Protein AF-A0A3L6EHM7-F1 (afdb_monomer_lite)

Radius of gyration: 12.65 Å; chains: 1; bounding box: 32×25×24 Å

InterPro domains:
  IPR041517 Protease Do-like, PDZ domain [PF17815] (4-66)
  IPR046449 Protease Do-like, PDZ domain superfamily [G3DSA:3.20.190.20] (1-70)

Structure (mmCIF, N/CA/C/O backbone):
data_AF-A0A3L6EHM7-F1
#
_entry.id   AF-A0A3L6EHM7-F1
#
loop_
_atom_site.group_PDB
_atom_site.id
_atom_site.type_symbol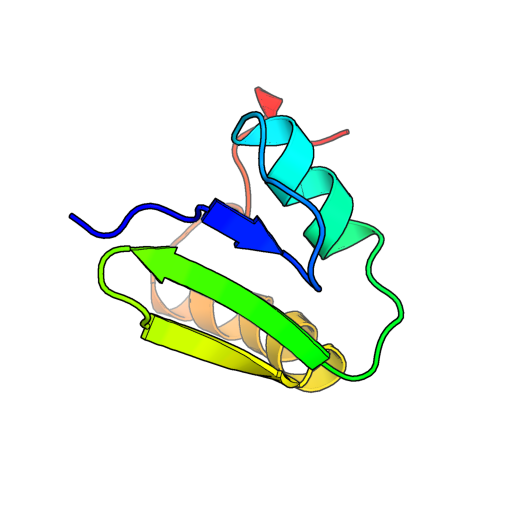
_atom_site.label_atom_id
_atom_site.label_alt_id
_atom_site.label_comp_id
_atom_site.label_asym_id
_atom_site.label_entity_id
_atom_site.label_seq_id
_atom_site.pdbx_PDB_ins_code
_atom_site.Cartn_x
_atom_site.Cartn_y
_atom_site.Cartn_z
_atom_site.occupancy
_atom_site.B_iso_or_equiv
_atom_site.auth_seq_id
_atom_site.auth_comp_id
_atom_site.auth_asym_id
_atom_site.auth_atom_id
_atom_site.pdbx_PDB_model_num
ATOM 1 N N . MET A 1 1 ? -9.171 4.972 -14.979 1.00 57.78 1 MET A N 1
ATOM 2 C CA . MET A 1 1 ? -8.534 5.468 -13.744 1.00 57.78 1 MET A CA 1
ATOM 3 C C . MET A 1 1 ? -9.253 4.774 -12.610 1.00 57.78 1 MET A C 1
ATOM 5 O O . MET A 1 1 ? -10.468 4.857 -12.620 1.00 57.78 1 MET A O 1
ATOM 9 N N . LYS A 1 2 ? -8.552 4.018 -11.759 1.00 78.75 2 LYS A N 1
ATOM 10 C CA . LYS A 1 2 ? -9.176 3.377 -10.595 1.00 78.75 2 LYS A CA 1
ATOM 11 C C . LYS A 1 2 ? -8.885 4.208 -9.357 1.00 78.75 2 LYS A C 1
ATOM 13 O O . LYS A 1 2 ? -7.757 4.682 -9.205 1.00 78.75 2 LYS A O 1
ATOM 18 N N . LEU A 1 3 ? -9.886 4.398 -8.513 1.00 88.31 3 LEU A N 1
ATOM 19 C CA . LEU A 1 3 ? -9.779 5.143 -7.258 1.00 88.31 3 LEU A CA 1
ATOM 20 C C . LEU A 1 3 ? -9.691 4.164 -6.093 1.00 88.31 3 LEU A C 1
ATOM 22 O O . LEU A 1 3 ? -10.483 3.234 -6.025 1.00 88.31 3 LEU A O 1
ATOM 26 N N . VAL A 1 4 ? -8.751 4.381 -5.170 1.00 93.00 4 VAL A N 1
ATOM 27 C CA . VAL A 1 4 ? -8.685 3.614 -3.918 1.00 93.00 4 VAL A CA 1
ATOM 28 C C . VAL A 1 4 ? -9.639 4.254 -2.916 1.00 93.00 4 VAL A C 1
ATOM 30 O O . VAL A 1 4 ? -9.445 5.407 -2.531 1.00 93.00 4 VAL A O 1
ATOM 33 N N . LEU A 1 5 ? -10.667 3.513 -2.510 1.00 94.25 5 LEU A N 1
ATOM 34 C CA . LEU A 1 5 ? -11.706 3.971 -1.588 1.00 94.25 5 LEU A CA 1
ATOM 35 C C . LEU A 1 5 ? -11.356 3.627 -0.138 1.00 94.25 5 LEU A C 1
ATOM 37 O O . LEU A 1 5 ? -11.488 4.471 0.752 1.00 94.25 5 LEU A O 1
ATOM 41 N N . ALA A 1 6 ? -10.877 2.406 0.102 1.00 95.62 6 ALA A N 1
ATOM 42 C CA . ALA A 1 6 ? -10.489 1.942 1.428 1.00 95.62 6 ALA A CA 1
ATOM 43 C C . ALA A 1 6 ? -9.275 1.008 1.374 1.00 95.62 6 ALA A C 1
ATOM 45 O O . ALA A 1 6 ? -9.003 0.348 0.371 1.00 95.62 6 ALA A O 1
ATOM 46 N N . PHE A 1 7 ? -8.544 0.968 2.480 1.00 96.81 7 PHE A N 1
ATOM 47 C CA . PHE A 1 7 ? -7.441 0.053 2.721 1.00 96.81 7 PHE A CA 1
ATOM 48 C C . PHE A 1 7 ? -7.718 -0.717 4.011 1.00 96.81 7 PHE A C 1
ATOM 50 O O . PHE A 1 7 ? -7.976 -0.098 5.041 1.00 96.81 7 PHE A O 1
ATOM 57 N N . ASN A 1 8 ? -7.720 -2.050 3.957 1.00 94.88 8 ASN A N 1
ATOM 58 C CA . ASN A 1 8 ? -8.067 -2.924 5.086 1.00 94.88 8 ASN A CA 1
ATOM 59 C C . ASN A 1 8 ? -9.353 -2.477 5.817 1.00 94.88 8 ASN A C 1
ATOM 61 O O . ASN A 1 8 ? -9.419 -2.425 7.041 1.00 94.88 8 ASN A O 1
ATOM 65 N N . SER A 1 9 ? -10.400 -2.141 5.054 1.00 92.56 9 SER A N 1
ATOM 66 C CA . SER A 1 9 ? -11.688 -1.613 5.555 1.00 92.56 9 SER A CA 1
ATOM 67 C C . SER A 1 9 ? -11.641 -0.199 6.163 1.00 92.56 9 SER A C 1
ATOM 69 O O . SER A 1 9 ? -12.663 0.296 6.635 1.00 92.56 9 SER A O 1
ATOM 71 N N . THR A 1 10 ? -10.493 0.484 6.120 1.00 95.50 10 THR A N 1
ATOM 72 C CA . THR A 1 10 ? -10.326 1.874 6.571 1.00 95.50 10 THR A CA 1
ATOM 73 C C . THR A 1 10 ? -10.405 2.843 5.383 1.00 95.50 10 THR A C 1
ATOM 75 O O . THR A 1 10 ? -9.619 2.710 4.443 1.00 95.50 10 THR A O 1
ATOM 78 N N . PRO A 1 11 ? -11.308 3.844 5.393 1.00 95.75 11 PRO A N 1
ATOM 79 C CA . PRO A 1 11 ? -11.435 4.803 4.295 1.00 95.75 11 PRO A CA 1
ATOM 80 C C . PRO A 1 11 ? -10.154 5.603 4.027 1.00 95.75 11 PRO A C 1
ATOM 82 O O . PRO A 1 11 ? -9.531 6.151 4.945 1.00 95.75 11 PRO A O 1
ATOM 85 N N . VAL A 1 12 ? -9.788 5.736 2.753 1.00 95.06 12 VAL A N 1
ATOM 86 C CA . VAL A 1 12 ? -8.619 6.513 2.327 1.00 95.06 12 VAL A CA 1
ATOM 87 C C . VAL A 1 12 ? -8.995 7.987 2.179 1.00 95.06 12 VAL A C 1
ATOM 89 O O . VAL A 1 12 ? -9.902 8.341 1.436 1.00 95.06 12 VAL A O 1
ATOM 92 N N . LYS A 1 13 ? -8.273 8.871 2.878 1.00 93.50 13 LYS A N 1
ATOM 93 C CA . LYS A 1 13 ? -8.508 10.325 2.843 1.00 93.50 13 LYS A CA 1
ATOM 94 C C . LYS A 1 13 ? -7.646 11.048 1.812 1.00 93.50 13 LYS A C 1
ATOM 96 O O . LYS A 1 13 ? -8.074 12.035 1.228 1.00 93.50 13 LYS A O 1
ATOM 101 N N . ASN A 1 14 ? -6.402 10.606 1.652 1.00 92.56 14 ASN A N 1
ATOM 102 C CA . ASN A 1 14 ? -5.418 11.177 0.738 1.00 92.56 14 ASN A CA 1
ATOM 103 C C . ASN A 1 14 ? -4.248 10.197 0.548 1.00 92.56 14 ASN A C 1
ATOM 105 O O . ASN A 1 14 ? -4.178 9.163 1.217 1.00 92.56 14 ASN A O 1
ATOM 109 N N . LEU A 1 15 ? -3.324 10.539 -0.354 1.00 92.81 15 LEU A N 1
ATOM 110 C CA . LEU A 1 15 ? -2.190 9.681 -0.699 1.00 92.81 15 LEU A CA 1
ATOM 111 C C . LEU A 1 15 ? -1.224 9.463 0.475 1.00 92.81 15 LEU A C 1
ATOM 113 O O . LEU A 1 15 ? -0.759 8.346 0.668 1.00 92.81 15 LEU A O 1
ATOM 117 N N . LYS A 1 16 ? -0.974 10.494 1.293 1.00 92.25 16 LYS A N 1
ATOM 118 C CA . LYS A 1 16 ? -0.109 10.380 2.476 1.00 92.25 16 LYS A CA 1
ATOM 119 C C . LYS A 1 16 ? -0.697 9.419 3.506 1.00 92.25 16 LYS A C 1
ATOM 121 O O . LYS A 1 16 ? -0.004 8.535 3.984 1.00 92.25 16 LYS A O 1
ATOM 126 N N . HIS A 1 17 ? -1.997 9.535 3.768 1.00 93.31 17 HIS A N 1
ATOM 127 C CA . HIS A 1 17 ? -2.730 8.622 4.640 1.00 93.31 17 HIS A CA 1
ATOM 128 C C . HIS A 1 17 ? -2.636 7.172 4.149 1.00 93.31 17 HIS A C 1
ATOM 130 O O . HIS A 1 17 ? -2.418 6.272 4.951 1.00 93.31 17 HIS A O 1
ATOM 136 N N . LEU A 1 18 ? -2.765 6.942 2.837 1.00 94.31 18 LEU A N 1
ATOM 137 C CA . LEU A 1 18 ? -2.610 5.606 2.261 1.00 94.31 18 LEU A CA 1
ATOM 138 C C . LEU A 1 18 ? -1.183 5.067 2.416 1.00 94.31 18 LEU A C 1
ATOM 140 O O . LEU A 1 18 ? -1.023 3.918 2.815 1.00 94.31 18 LEU A O 1
ATOM 144 N N . ALA A 1 19 ? -0.167 5.883 2.123 1.00 93.00 19 ALA A N 1
ATOM 145 C CA . ALA A 1 19 ? 1.234 5.490 2.251 1.00 93.00 19 ALA A CA 1
ATOM 146 C C . ALA A 1 19 ? 1.558 5.044 3.685 1.00 93.00 19 ALA A C 1
ATOM 148 O O . ALA A 1 19 ? 2.043 3.931 3.878 1.00 93.00 19 ALA A O 1
ATOM 149 N N . THR A 1 20 ? 1.172 5.846 4.682 1.00 92.56 20 THR A N 1
ATOM 150 C CA . THR A 1 20 ? 1.351 5.507 6.101 1.00 92.56 20 THR A CA 1
ATOM 151 C C . THR A 1 20 ? 0.649 4.197 6.465 1.00 92.56 20 THR A C 1
ATOM 153 O O . THR A 1 20 ? 1.272 3.320 7.054 1.00 92.56 20 THR A O 1
ATOM 156 N N . MET A 1 21 ? -0.612 4.005 6.053 1.00 94.44 21 MET A N 1
ATOM 157 C CA . MET A 1 21 ? -1.340 2.761 6.343 1.00 94.44 21 MET A CA 1
ATOM 158 C C . MET A 1 21 ? -0.667 1.522 5.736 1.00 94.44 21 MET A C 1
ATOM 160 O O . MET A 1 21 ? -0.669 0.468 6.362 1.00 94.44 21 MET A O 1
ATOM 164 N N . VAL A 1 22 ? -0.089 1.624 4.536 1.00 93.06 22 VAL A N 1
ATOM 165 C CA . VAL A 1 22 ? 0.610 0.502 3.882 1.00 93.06 22 VAL A CA 1
ATOM 166 C C . VAL A 1 22 ? 1.954 0.207 4.558 1.00 93.06 22 VAL A C 1
ATOM 168 O O . VAL A 1 22 ? 2.308 -0.962 4.758 1.00 93.06 22 VAL A O 1
ATOM 171 N N . GLU A 1 23 ? 2.704 1.245 4.929 1.00 91.00 23 GLU A N 1
ATOM 172 C CA . GLU A 1 23 ? 3.984 1.105 5.630 1.00 91.00 23 GLU A CA 1
ATOM 173 C C . GLU A 1 23 ? 3.797 0.455 7.004 1.00 91.00 23 GLU A C 1
ATOM 175 O O . GLU A 1 23 ? 4.432 -0.568 7.285 1.00 91.00 23 GLU A O 1
ATOM 180 N N . GLU A 1 24 ? 2.859 0.971 7.799 1.00 91.88 24 GLU A N 1
ATOM 181 C CA . GLU A 1 24 ? 2.553 0.514 9.162 1.00 91.88 24 GLU A CA 1
ATOM 182 C C . GLU A 1 24 ? 1.705 -0.769 9.208 1.00 91.88 24 GLU A C 1
ATOM 184 O O . GLU A 1 24 ? 1.459 -1.318 10.284 1.00 91.88 24 GLU A O 1
ATOM 189 N N . CYS A 1 25 ? 1.247 -1.277 8.058 1.00 92.19 25 CYS A N 1
ATOM 190 C CA . CYS A 1 25 ? 0.454 -2.499 8.022 1.00 92.19 25 CYS A CA 1
ATOM 191 C C . CYS A 1 25 ? 1.284 -3.722 8.435 1.00 92.19 25 CYS A C 1
ATOM 193 O O . CYS A 1 25 ? 2.252 -4.110 7.761 1.00 92.19 25 CYS A O 1
ATOM 195 N N . ASN A 1 26 ? 0.820 -4.361 9.512 1.00 91.81 26 ASN A N 1
ATOM 196 C CA . ASN A 1 26 ? 1.354 -5.604 10.070 1.00 91.81 26 ASN A CA 1
ATOM 197 C C . ASN A 1 26 ? 0.409 -6.801 9.859 1.00 91.81 26 ASN A C 1
ATOM 199 O O . ASN A 1 26 ? 0.670 -7.897 10.359 1.00 91.81 26 ASN A O 1
ATOM 203 N N . GLU A 1 27 ? -0.695 -6.605 9.137 1.00 93.06 27 GLU A N 1
ATOM 204 C CA . GLU A 1 27 ? -1.622 -7.677 8.782 1.00 93.06 27 GLU A CA 1
ATOM 205 C C . GLU A 1 27 ? -1.030 -8.586 7.699 1.00 93.06 27 GLU A C 1
ATOM 207 O O . GLU A 1 27 ? -0.131 -8.201 6.949 1.00 93.06 27 GLU A O 1
ATOM 212 N N . ALA A 1 28 ? -1.555 -9.810 7.589 1.00 94.25 28 ALA A N 1
ATOM 213 C CA . ALA A 1 28 ? -1.098 -10.778 6.590 1.00 94.25 28 ALA A CA 1
ATOM 214 C C . ALA A 1 28 ? -1.373 -10.322 5.147 1.00 94.25 28 ALA A C 1
ATOM 216 O O . ALA A 1 28 ? -0.647 -10.711 4.232 1.00 94.25 28 ALA A O 1
ATOM 217 N N . PHE A 1 29 ? -2.399 -9.491 4.951 1.00 95.69 29 PHE A N 1
ATOM 218 C CA . PHE A 1 29 ? -2.823 -9.037 3.637 1.00 95.69 29 PHE A CA 1
ATOM 219 C C . PHE A 1 29 ? -2.993 -7.517 3.572 1.00 95.69 29 PHE A C 1
ATOM 221 O O . PHE A 1 29 ? -3.498 -6.883 4.499 1.00 95.69 29 PHE A O 1
ATOM 228 N N . LEU A 1 30 ? -2.616 -6.964 2.423 1.00 95.62 30 LEU A N 1
ATOM 229 C CA . LEU A 1 30 ? -2.922 -5.613 1.978 1.00 95.62 30 LEU A CA 1
ATOM 230 C C . LEU A 1 30 ? -4.167 -5.693 1.092 1.00 95.62 30 LEU A C 1
ATOM 232 O O . LEU A 1 30 ? -4.092 -6.163 -0.047 1.00 95.62 30 LEU A O 1
ATOM 236 N N . LYS A 1 31 ? -5.314 -5.275 1.620 1.00 96.75 31 LYS A N 1
ATOM 237 C CA . LYS A 1 31 ? -6.591 -5.236 0.907 1.00 96.75 31 LYS A CA 1
ATOM 238 C C . LYS A 1 31 ? -6.890 -3.803 0.478 1.00 96.75 31 LYS A C 1
ATOM 240 O O . LYS A 1 31 ? -7.052 -2.925 1.320 1.00 96.75 31 LYS A O 1
ATOM 245 N N . PHE A 1 32 ? -7.026 -3.590 -0.823 1.00 96.31 32 PHE A N 1
ATOM 246 C CA . PHE A 1 32 ? -7.417 -2.319 -1.421 1.00 96.31 32 PHE A CA 1
ATOM 247 C C . PHE A 1 32 ? -8.812 -2.457 -2.019 1.00 96.31 32 PHE A C 1
ATOM 249 O O . PHE A 1 32 ? -9.006 -3.220 -2.968 1.00 96.31 32 PHE A O 1
ATOM 256 N N . ASP A 1 33 ? -9.760 -1.703 -1.476 1.00 95.31 33 ASP A N 1
ATOM 257 C CA . ASP A 1 33 ? -11.091 -1.549 -2.049 1.00 95.31 33 ASP A CA 1
ATOM 258 C C . ASP A 1 33 ? -11.039 -0.399 -3.060 1.00 95.31 33 ASP A C 1
ATOM 260 O O . ASP A 1 33 ? -10.663 0.730 -2.723 1.00 95.31 33 ASP A O 1
ATOM 264 N N . LEU A 1 34 ? -11.366 -0.700 -4.312 1.00 94.31 34 LEU A N 1
ATOM 265 C CA . LEU A 1 34 ? -11.329 0.221 -5.440 1.00 94.31 34 LEU A CA 1
ATOM 266 C C . LEU A 1 34 ? -12.748 0.613 -5.875 1.00 94.31 34 LEU A C 1
ATOM 268 O O . LEU A 1 34 ? -13.745 0.044 -5.428 1.00 94.31 34 LEU A O 1
ATOM 272 N N . ASP A 1 35 ? -12.838 1.578 -6.782 1.00 92.06 35 ASP A N 1
ATOM 273 C CA . ASP A 1 35 ? -14.077 1.881 -7.487 1.00 92.06 35 ASP A CA 1
ATOM 274 C C . ASP A 1 35 ? -14.634 0.667 -8.253 1.00 92.06 35 ASP A C 1
ATOM 276 O O . ASP A 1 35 ? -13.919 -0.268 -8.622 1.00 92.06 35 ASP A O 1
ATOM 280 N N . PHE A 1 36 ? -15.949 0.693 -8.489 1.00 90.19 36 PHE A N 1
ATOM 281 C CA . PHE A 1 36 ? -16.691 -0.377 -9.168 1.00 90.19 36 PHE A CA 1
ATOM 282 C C . PHE A 1 36 ? -16.644 -1.735 -8.445 1.00 90.19 36 PHE A C 1
ATOM 284 O O . PHE A 1 36 ? -16.570 -2.776 -9.097 1.00 90.19 36 PHE A O 1
ATOM 291 N N . ASP A 1 37 ? -16.671 -1.713 -7.106 1.00 87.94 37 ASP A N 1
ATOM 292 C CA . ASP A 1 37 ? -16.695 -2.900 -6.233 1.00 87.94 37 ASP A CA 1
ATOM 293 C C . ASP A 1 37 ? -15.520 -3.868 -6.467 1.00 87.94 37 ASP A C 1
ATOM 295 O O . ASP A 1 37 ? -15.604 -5.073 -6.214 1.00 87.94 37 ASP A O 1
ATOM 299 N N . GLN A 1 38 ? -14.396 -3.349 -6.967 1.00 92.38 38 GLN A N 1
ATOM 300 C CA . GLN A 1 38 ? -13.197 -4.141 -7.203 1.00 92.38 38 GLN A CA 1
ATOM 301 C C . GLN A 1 38 ? -12.335 -4.205 -5.946 1.00 92.38 38 GLN A C 1
ATOM 303 O O . GLN A 1 38 ? -12.114 -3.201 -5.280 1.00 92.38 38 GLN A O 1
ATOM 308 N N . VAL A 1 39 ? -11.783 -5.383 -5.658 1.00 94.62 39 VAL A N 1
ATOM 309 C CA . VAL A 1 39 ? -10.906 -5.597 -4.503 1.00 94.62 39 VAL A CA 1
ATOM 310 C C . VAL A 1 39 ? -9.588 -6.201 -4.969 1.00 94.62 39 VAL A C 1
ATOM 312 O O . VAL A 1 39 ? -9.573 -7.199 -5.690 1.00 94.62 39 VAL A O 1
ATOM 315 N N . VAL A 1 40 ? -8.476 -5.607 -4.541 1.00 95.44 40 VAL A N 1
ATOM 316 C CA . VAL A 1 40 ? -7.126 -6.146 -4.741 1.00 95.44 40 VAL A CA 1
ATOM 317 C C . VAL A 1 40 ? -6.591 -6.611 -3.397 1.00 95.44 40 VAL A C 1
ATOM 319 O O . VAL A 1 40 ? -6.589 -5.845 -2.438 1.00 95.44 40 VAL A O 1
ATOM 322 N N . VAL A 1 41 ? -6.127 -7.857 -3.326 1.00 95.81 41 VAL A N 1
ATOM 323 C CA . VAL A 1 41 ? -5.533 -8.434 -2.116 1.00 95.81 41 VAL A CA 1
ATOM 324 C C . VAL A 1 41 ? -4.123 -8.903 -2.437 1.00 95.81 41 VAL A C 1
ATOM 326 O O . VAL A 1 41 ? -3.926 -9.686 -3.366 1.00 95.81 41 VAL A O 1
ATOM 329 N N . LEU A 1 42 ? -3.150 -8.423 -1.670 1.00 95.69 42 LEU A N 1
ATOM 330 C CA . LEU A 1 42 ? -1.747 -8.820 -1.769 1.00 95.69 42 LEU A CA 1
ATOM 331 C C . LEU A 1 42 ? -1.286 -9.377 -0.425 1.00 95.69 42 LEU A C 1
ATOM 333 O O . LEU A 1 42 ? -1.701 -8.881 0.616 1.00 95.69 42 LEU A O 1
ATOM 337 N N . GLU A 1 43 ? -0.417 -10.384 -0.425 1.00 96.19 43 GLU A N 1
ATOM 338 C CA . GLU A 1 43 ? 0.225 -10.844 0.811 1.00 96.19 43 GLU A CA 1
ATOM 339 C C . GLU A 1 43 ? 1.315 -9.843 1.213 1.00 96.19 43 GLU A C 1
ATOM 341 O O . GLU A 1 43 ? 2.184 -9.497 0.407 1.00 96.19 43 GLU A O 1
ATOM 346 N N . THR A 1 44 ? 1.239 -9.333 2.443 1.00 92.81 44 THR A N 1
ATOM 347 C CA . THR A 1 44 ? 2.012 -8.162 2.877 1.00 92.81 44 THR A CA 1
ATOM 348 C C . THR A 1 44 ? 3.516 -8.395 2.799 1.00 92.81 44 THR A C 1
ATOM 350 O O . THR A 1 44 ? 4.247 -7.512 2.344 1.00 92.81 44 THR A O 1
ATOM 353 N N . LYS A 1 45 ? 4.007 -9.570 3.217 1.00 92.06 45 LYS A N 1
ATOM 354 C CA . LYS A 1 45 ? 5.454 -9.831 3.271 1.00 92.06 45 LYS A CA 1
ATOM 355 C C . LYS A 1 45 ? 6.050 -9.950 1.875 1.00 92.06 45 LYS A C 1
ATOM 357 O O . LYS A 1 45 ? 7.072 -9.330 1.597 1.00 92.06 45 LYS A O 1
ATOM 362 N N . THR A 1 46 ? 5.394 -10.694 0.993 1.00 93.06 46 THR A N 1
ATOM 363 C CA . THR A 1 46 ? 5.814 -10.908 -0.394 1.00 93.06 46 THR A CA 1
ATOM 364 C C . THR A 1 46 ? 5.709 -9.613 -1.187 1.00 93.06 46 THR A C 1
ATOM 366 O O . THR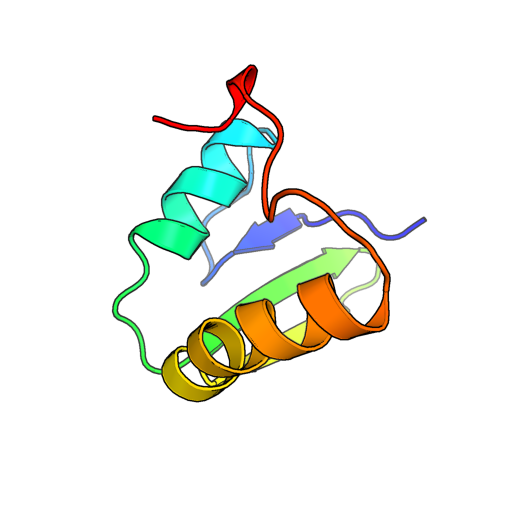 A 1 46 ? 6.632 -9.289 -1.927 1.00 93.06 46 THR A O 1
ATOM 369 N N . ALA A 1 47 ? 4.643 -8.827 -0.996 1.00 92.81 47 ALA A N 1
ATOM 370 C CA . ALA A 1 47 ? 4.502 -7.526 -1.649 1.00 92.81 47 ALA A CA 1
ATOM 371 C C . ALA A 1 47 ? 5.630 -6.558 -1.246 1.00 92.81 47 ALA A C 1
ATOM 373 O O . ALA A 1 47 ? 6.272 -5.959 -2.114 1.00 92.81 47 ALA A O 1
ATOM 374 N N . LYS A 1 48 ? 5.925 -6.451 0.059 1.00 90.25 48 LYS A N 1
ATOM 375 C CA . LYS A 1 48 ? 7.028 -5.619 0.570 1.00 90.25 48 LYS A CA 1
ATOM 376 C C . LYS A 1 48 ? 8.392 -6.120 0.065 1.00 90.25 48 LYS A C 1
ATOM 378 O O . LYS A 1 48 ? 9.199 -5.311 -0.381 1.00 90.25 48 LYS A O 1
ATOM 383 N N . ALA A 1 49 ? 8.629 -7.434 0.053 1.00 91.50 49 ALA A N 1
ATOM 384 C CA . ALA A 1 49 ? 9.879 -8.018 -0.439 1.00 91.50 49 ALA A CA 1
ATOM 385 C C . ALA A 1 49 ? 10.092 -7.807 -1.950 1.00 91.50 49 ALA A C 1
ATOM 387 O O . ALA A 1 49 ? 11.185 -7.437 -2.368 1.00 91.50 49 ALA A O 1
ATOM 388 N N . ALA A 1 50 ? 9.045 -7.977 -2.764 1.00 92.38 50 ALA A N 1
ATOM 389 C CA . ALA A 1 50 ? 9.125 -7.834 -4.219 1.00 92.38 50 ALA A CA 1
ATOM 390 C C . ALA A 1 50 ? 9.316 -6.380 -4.681 1.00 92.38 50 ALA A C 1
ATOM 392 O O . ALA A 1 50 ? 9.741 -6.141 -5.811 1.00 92.38 50 ALA A O 1
ATOM 393 N N . THR A 1 51 ? 9.006 -5.399 -3.826 1.00 89.75 51 THR A N 1
ATOM 394 C CA . THR A 1 51 ? 9.046 -3.976 -4.190 1.00 89.75 51 THR A CA 1
ATOM 395 C C . THR A 1 51 ? 10.431 -3.565 -4.689 1.00 89.75 51 THR A C 1
ATOM 397 O O . THR A 1 51 ? 10.533 -2.900 -5.716 1.00 89.75 51 THR A O 1
ATOM 400 N N . GLN A 1 52 ? 11.503 -3.996 -4.019 1.00 87.38 52 GLN A N 1
ATOM 401 C CA . GLN A 1 52 ? 12.863 -3.595 -4.383 1.00 87.38 52 GLN A CA 1
ATOM 402 C C . GLN A 1 52 ? 13.268 -4.091 -5.780 1.00 87.38 52 GLN A C 1
ATOM 404 O O . GLN A 1 52 ? 13.788 -3.309 -6.577 1.00 87.38 52 GLN A O 1
ATOM 409 N N . ASP A 1 53 ? 12.976 -5.353 -6.098 1.00 90.25 53 ASP A N 1
ATOM 410 C CA . ASP A 1 53 ? 13.298 -5.948 -7.399 1.00 90.25 53 ASP A CA 1
ATOM 411 C C . ASP A 1 53 ? 12.506 -5.285 -8.535 1.00 90.25 53 ASP A C 1
ATOM 413 O O . ASP A 1 53 ? 13.046 -5.027 -9.617 1.00 90.25 53 ASP A O 1
ATOM 417 N N . ILE A 1 54 ? 11.236 -4.944 -8.282 1.00 92.44 54 ILE A N 1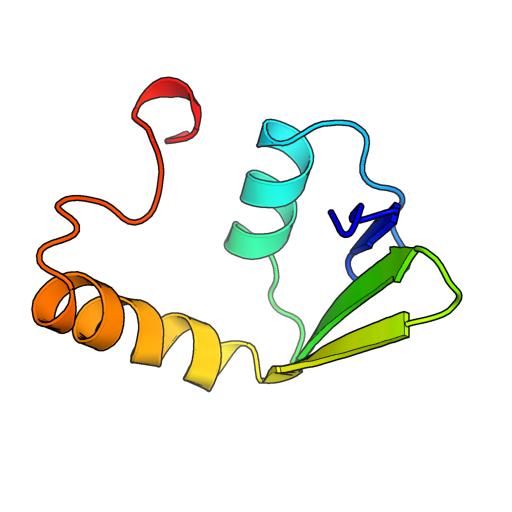
ATOM 418 C CA . ILE A 1 54 ? 10.378 -4.225 -9.235 1.00 92.44 54 ILE A CA 1
ATOM 419 C C . ILE A 1 54 ? 10.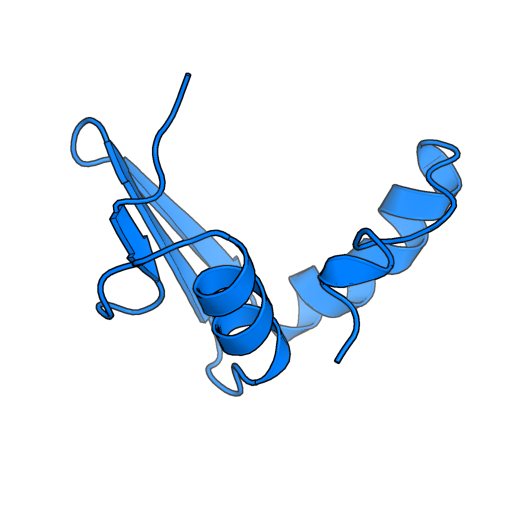954 -2.831 -9.521 1.00 92.44 54 ILE A C 1
ATOM 421 O O . ILE A 1 54 ? 11.079 -2.448 -10.686 1.00 92.44 54 ILE A O 1
ATOM 425 N N . LEU A 1 55 ? 11.350 -2.081 -8.486 1.00 89.94 55 LEU A N 1
ATOM 426 C CA . LEU A 1 55 ? 11.936 -0.746 -8.653 1.00 89.94 55 LEU A CA 1
ATOM 427 C C . LEU A 1 55 ? 13.211 -0.794 -9.497 1.00 89.94 55 LEU A C 1
ATOM 429 O O . LEU A 1 55 ? 13.357 -0.011 -10.438 1.00 89.94 55 LEU A O 1
ATOM 433 N N . THR A 1 56 ? 14.101 -1.744 -9.204 1.00 90.44 56 THR A N 1
ATOM 434 C CA . THR A 1 56 ? 15.346 -1.933 -9.956 1.00 90.44 56 THR A CA 1
ATOM 435 C C . THR A 1 56 ? 15.072 -2.303 -11.413 1.00 90.44 56 THR A C 1
ATOM 437 O O . THR A 1 56 ? 15.673 -1.714 -12.310 1.00 90.44 56 THR A O 1
ATOM 440 N N . THR A 1 57 ? 14.129 -3.215 -11.667 1.00 94.94 57 THR A N 1
ATOM 441 C CA . THR A 1 57 ? 13.767 -3.659 -13.026 1.00 94.94 57 THR A CA 1
ATOM 442 C C . THR A 1 57 ? 13.229 -2.515 -13.888 1.00 94.94 57 THR A C 1
ATOM 444 O O . THR A 1 57 ? 13.498 -2.458 -15.087 1.00 94.94 57 THR A O 1
ATOM 447 N N . HIS A 1 58 ? 12.491 -1.582 -13.284 1.00 93.25 58 HIS A N 1
ATOM 448 C CA . HIS A 1 58 ? 11.853 -0.467 -13.986 1.00 93.25 58 HIS A CA 1
ATOM 449 C C . HIS A 1 58 ? 12.616 0.862 -13.869 1.00 93.25 58 HIS A C 1
ATOM 451 O O . HIS A 1 58 ? 12.072 1.906 -14.230 1.00 93.25 58 HIS A O 1
ATOM 457 N N . CYS A 1 59 ? 13.866 0.839 -13.389 1.00 89.94 59 CYS A N 1
ATOM 458 C CA . CYS A 1 59 ? 14.705 2.027 -13.183 1.00 89.94 59 CYS A CA 1
ATOM 459 C C . CYS A 1 59 ? 14.022 3.118 -12.333 1.00 89.94 59 CYS A C 1
ATOM 461 O O . CYS A 1 59 ? 14.215 4.313 -12.567 1.00 89.94 59 CYS A O 1
ATOM 463 N N . ILE A 1 60 ? 13.215 2.715 -11.348 1.00 92.62 60 ILE A N 1
ATOM 464 C CA . ILE A 1 60 ? 12.521 3.630 -10.442 1.00 92.62 60 ILE A CA 1
ATOM 465 C C . ILE A 1 60 ? 13.443 3.901 -9.244 1.00 92.62 60 ILE A C 1
ATOM 467 O O . ILE A 1 60 ? 13.749 2.980 -8.488 1.00 92.62 60 ILE A O 1
ATOM 471 N N . PRO A 1 61 ? 13.884 5.152 -9.027 1.00 85.94 61 PRO A N 1
ATOM 472 C CA . PRO A 1 61 ? 14.891 5.462 -8.013 1.00 85.94 61 PRO A CA 1
ATOM 473 C C . PRO A 1 61 ? 14.366 5.367 -6.574 1.00 85.94 61 PRO A C 1
ATOM 475 O O . PRO A 1 61 ? 15.155 5.254 -5.638 1.00 85.94 61 PRO A O 1
ATOM 478 N N . SER A 1 62 ? 13.049 5.447 -6.361 1.00 87.69 62 SER A N 1
ATOM 479 C CA . SER A 1 62 ? 12.461 5.363 -5.026 1.00 87.69 62 SER A CA 1
ATOM 480 C C . SER A 1 62 ? 11.010 4.889 -5.058 1.00 87.69 62 SER A C 1
ATOM 482 O O . SER A 1 62 ? 10.264 5.254 -5.961 1.00 87.69 62 SER A O 1
ATOM 484 N N . ALA A 1 63 ? 10.612 4.115 -4.044 1.00 87.50 63 ALA A N 1
ATOM 485 C CA . ALA A 1 63 ? 9.249 3.601 -3.885 1.00 87.50 63 ALA A CA 1
ATOM 486 C C . ALA A 1 63 ? 8.197 4.702 -3.660 1.00 87.50 63 ALA A C 1
ATOM 488 O O . ALA A 1 63 ? 7.032 4.522 -4.000 1.00 87.50 63 ALA A O 1
ATOM 489 N N . ALA A 1 64 ? 8.611 5.832 -3.080 1.00 87.69 64 ALA A N 1
ATOM 490 C CA . ALA A 1 64 ? 7.757 6.963 -2.747 1.00 87.69 64 ALA A CA 1
ATOM 491 C C . ALA A 1 64 ? 8.483 8.287 -3.033 1.00 87.69 64 ALA A C 1
ATOM 493 O O . ALA A 1 64 ? 9.717 8.355 -2.994 1.00 87.69 64 ALA A O 1
ATOM 494 N N . SER A 1 65 ? 7.722 9.346 -3.317 1.00 88.25 65 SER A N 1
ATOM 495 C CA . SER A 1 65 ? 8.265 10.703 -3.431 1.00 88.25 65 SER A CA 1
ATOM 496 C C . SER A 1 65 ? 8.777 11.201 -2.078 1.00 88.25 65 SER A C 1
ATOM 498 O O . SER A 1 65 ? 8.338 10.729 -1.032 1.00 88.25 65 SER A O 1
ATOM 500 N N . GLU A 1 66 ? 9.698 12.168 -2.080 1.00 85.44 66 GLU A N 1
ATOM 501 C CA . GLU A 1 66 ? 10.270 12.703 -0.834 1.00 85.44 66 GLU A CA 1
ATOM 502 C C . GLU A 1 66 ? 9.215 13.272 0.121 1.00 85.44 66 GLU A C 1
ATOM 504 O O . GLU A 1 66 ? 9.327 13.071 1.320 1.00 85.44 66 GLU A O 1
ATOM 509 N N . GLU A 1 67 ? 8.143 13.882 -0.390 1.00 85.38 67 GLU A N 1
A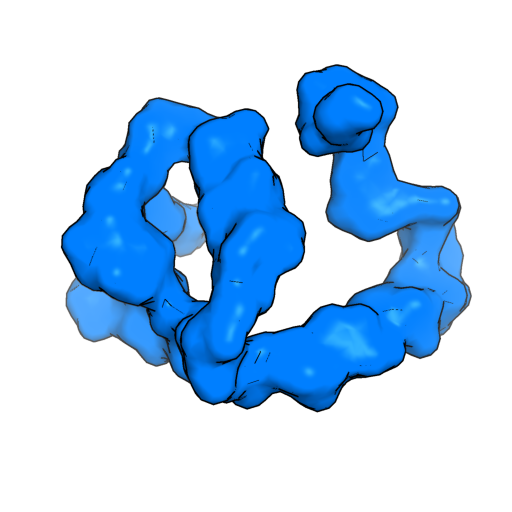TOM 510 C CA . GLU A 1 67 ? 7.052 14.424 0.439 1.00 85.38 67 GLU A CA 1
ATOM 511 C C . GLU A 1 67 ? 6.228 13.353 1.176 1.00 85.38 67 GLU A C 1
ATOM 513 O O . GLU A 1 67 ? 5.517 13.652 2.143 1.00 85.38 67 GLU A O 1
ATOM 518 N N . LEU A 1 68 ? 6.287 12.111 0.690 1.00 85.00 68 LEU A N 1
ATOM 519 C CA . LEU A 1 68 ? 5.607 10.961 1.279 1.00 85.00 68 LEU A CA 1
ATOM 520 C C . LEU A 1 68 ? 6.516 10.160 2.212 1.00 85.00 68 LEU A C 1
ATOM 522 O O . LEU A 1 68 ? 6.000 9.350 2.975 1.00 85.00 68 LEU A O 1
ATOM 526 N N . LYS A 1 69 ? 7.835 10.387 2.168 1.00 74.88 69 LYS A N 1
ATOM 527 C CA . LYS A 1 69 ? 8.775 9.793 3.119 1.00 74.88 69 LYS A CA 1
ATOM 528 C C . LYS A 1 69 ? 8.595 10.503 4.462 1.00 74.88 69 LYS A C 1
ATOM 530 O O . LYS A 1 69 ? 8.659 11.729 4.524 1.00 74.88 69 LYS A O 1
ATOM 535 N N . SER A 1 70 ? 8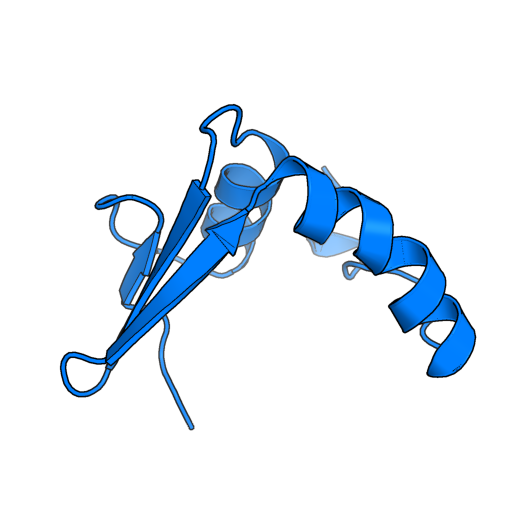.279 9.721 5.490 1.00 59.34 70 SER A N 1
ATOM 536 C CA . SER A 1 70 ? 8.037 10.178 6.865 1.00 59.34 70 SER A CA 1
ATOM 537 C C . SER A 1 70 ? 9.252 10.860 7.486 1.00 59.34 70 SER A C 1
ATOM 539 O O . SER A 1 70 ? 10.372 10.331 7.305 1.00 59.34 70 SER A O 1
#

Secondary structure (DSSP, 8-state):
-PPEEEETTEEP-SHHHHHHHHHS--SSEEEEEESTT-EEEEEHHHHHHHHHHHHHHTT-S-SS-GGG--

Foldseek 3Di:
DKAFQDWPNHGDDDDLSVLVCLVPDPDQWTWTQIPPRDIDIDGNVVVVVCQVVVCVVVVNPDPDDPVSPD

Organism: Zea mays (NCBI:txid4577)

pLDDT: mean 90.88, std 6.78, range [57.78, 96.81]

Sequence (70 aa):
MKLVLAFNSTPVKNLKHLATMVEECNEAFLKFDLDFDQVVVLETKTAKAATQDILTTHCIPSAASEELKS